Protein AF-A0A383E8Q8-F1 (afdb_monomer)

InterPro domains:
  IPR036257 Cytochrome C oxidase subunit II, transmembrane domain superfamily [G3DSA:1.10.287.90] (29-103)
  IPR036257 Cytochrome C oxidase subunit II, transmembrane domain superfamily [SSF81464] (30-102)

Structure (mmCIF, N/CA/C/O backbone):
data_AF-A0A383E8Q8-F1
#
_entry.id   AF-A0A383E8Q8-F1
#
loop_
_atom_site.group_PDB
_atom_site.id
_atom_site.typ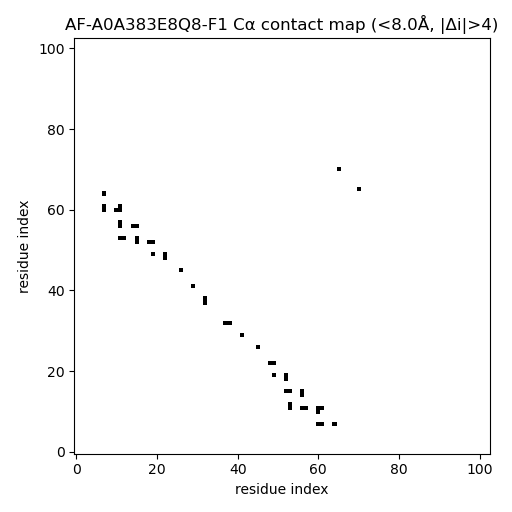e_symbol
_atom_site.label_atom_id
_atom_site.label_alt_id
_atom_site.label_comp_id
_atom_site.label_asym_id
_atom_site.label_entity_id
_atom_site.label_seq_id
_atom_site.pdbx_PDB_ins_code
_atom_site.Cartn_x
_atom_site.Cartn_y
_atom_site.Cartn_z
_atom_site.occupancy
_atom_site.B_iso_or_equiv
_atom_site.auth_seq_id
_atom_site.auth_comp_id
_atom_site.auth_asym_id
_atom_site.auth_atom_id
_atom_site.pdbx_PDB_model_num
ATOM 1 N N . MET A 1 1 ? -12.481 4.308 23.816 1.00 52.06 1 MET A N 1
ATOM 2 C CA . MET A 1 1 ? -12.245 3.278 22.776 1.00 52.06 1 MET A CA 1
ATOM 3 C C . MET A 1 1 ? -10.745 3.198 22.515 1.00 52.06 1 MET A C 1
ATOM 5 O O . MET A 1 1 ? -10.174 4.194 22.097 1.00 52.06 1 MET A O 1
ATOM 9 N N . LYS A 1 2 ? -10.069 2.082 22.831 1.00 53.25 2 LYS A N 1
ATOM 10 C CA . LYS A 1 2 ? -8.630 1.938 22.545 1.00 53.25 2 LYS A CA 1
ATOM 11 C C . LYS A 1 2 ? -8.458 1.802 21.029 1.00 53.25 2 LYS A C 1
ATOM 13 O O . LYS A 1 2 ? -8.958 0.858 20.417 1.00 53.25 2 LYS A O 1
ATOM 18 N N . ASN A 1 3 ? -7.852 2.819 20.435 1.00 64.69 3 ASN A N 1
ATOM 19 C CA . ASN A 1 3 ? -7.713 2.984 18.999 1.00 64.69 3 ASN A CA 1
ATOM 20 C C . ASN A 1 3 ? -6.583 2.073 18.486 1.00 64.69 3 ASN A C 1
ATOM 22 O O . ASN A 1 3 ? -5.414 2.445 18.502 1.00 64.69 3 ASN A O 1
ATOM 26 N N . ASN A 1 4 ? -6.929 0.854 18.065 1.00 78.12 4 ASN A N 1
ATOM 27 C CA . ASN A 1 4 ? -5.970 -0.145 17.578 1.00 78.12 4 ASN A CA 1
ATOM 28 C C . ASN A 1 4 ? -5.614 0.090 16.097 1.00 78.12 4 ASN A C 1
ATOM 30 O O . ASN A 1 4 ? -5.847 -0.774 15.255 1.00 78.12 4 ASN A O 1
ATOM 34 N N . TRP A 1 5 ? -5.051 1.258 15.773 1.00 80.38 5 TRP A N 1
ATOM 35 C CA . TRP A 1 5 ? -4.592 1.596 14.412 1.00 80.38 5 TRP A CA 1
ATOM 36 C C . TRP A 1 5 ? -3.484 0.671 13.900 1.00 80.38 5 TRP A C 1
ATOM 38 O O . TRP A 1 5 ? -3.269 0.558 12.700 1.00 80.38 5 TRP A O 1
ATOM 48 N N . THR A 1 6 ? -2.810 -0.035 14.803 1.00 88.19 6 THR A N 1
ATOM 49 C CA . THR A 1 6 ? -1.761 -0.999 14.474 1.00 88.19 6 THR A CA 1
ATOM 50 C C . THR A 1 6 ? -2.283 -2.205 13.694 1.00 88.19 6 THR A C 1
ATOM 52 O O . THR A 1 6 ? -1.547 -2.751 12.881 1.00 88.19 6 THR A O 1
ATOM 55 N N . LEU A 1 7 ? -3.547 -2.603 13.891 1.00 89.25 7 LEU A N 1
ATOM 56 C CA . LEU A 1 7 ? -4.134 -3.763 13.215 1.00 89.25 7 LEU A CA 1
ATOM 57 C C . LEU A 1 7 ? -4.307 -3.549 11.696 1.00 89.25 7 LEU A C 1
ATOM 59 O O . LEU A 1 7 ? -3.758 -4.351 10.941 1.00 89.25 7 LEU A O 1
ATOM 63 N N . PRO A 1 8 ? -5.018 -2.505 11.212 1.00 92.81 8 PRO A N 1
ATOM 64 C CA . PRO A 1 8 ? -5.146 -2.269 9.774 1.00 92.81 8 PRO A CA 1
ATOM 65 C C . PRO A 1 8 ? -3.804 -1.928 9.118 1.00 92.81 8 PRO A C 1
ATOM 67 O O . PRO A 1 8 ? -3.572 -2.342 7.989 1.00 92.81 8 PRO A O 1
ATOM 70 N N . LEU A 1 9 ? -2.892 -1.244 9.819 1.00 93.19 9 LEU A N 1
ATOM 71 C CA . LEU A 1 9 ? -1.554 -0.954 9.291 1.00 93.19 9 LEU A CA 1
ATOM 72 C C . LEU A 1 9 ? -0.725 -2.225 9.087 1.00 93.19 9 LEU A C 1
ATOM 74 O O . LEU A 1 9 ? -0.125 -2.401 8.031 1.00 93.19 9 LEU A O 1
ATOM 78 N N . PHE A 1 10 ? -0.727 -3.135 10.064 1.00 94.81 10 PHE A N 1
ATOM 79 C CA . PHE A 1 10 ? -0.046 -4.420 9.926 1.00 94.81 10 PHE A CA 1
ATOM 80 C C . PHE A 1 10 ? -0.670 -5.269 8.812 1.00 94.81 10 PHE A C 1
ATOM 82 O O . PHE A 1 10 ? 0.050 -5.828 7.990 1.00 94.81 10 PHE A O 1
ATOM 89 N N . GLY A 1 11 ? -2.006 -5.316 8.744 1.00 94.56 11 GLY A N 1
ATOM 90 C CA . GLY A 1 11 ? -2.722 -6.015 7.675 1.00 94.56 11 GLY A CA 1
ATOM 91 C C . GLY A 1 11 ? -2.415 -5.450 6.287 1.00 94.56 11 GLY A C 1
ATOM 92 O O . GLY A 1 11 ? -2.265 -6.216 5.340 1.00 94.56 11 GLY A O 1
ATOM 93 N N . TRP A 1 12 ? -2.271 -4.128 6.172 1.00 96.81 12 TRP A N 1
ATOM 94 C CA . TRP A 1 12 ? -1.884 -3.466 4.930 1.00 96.81 12 TRP A CA 1
ATOM 95 C C . TRP A 1 12 ? -0.477 -3.871 4.495 1.00 96.81 12 TRP A C 1
ATOM 97 O O . TRP A 1 12 ? -0.324 -4.387 3.392 1.00 96.81 12 TRP A O 1
ATOM 107 N N . VAL A 1 13 ? 0.523 -3.714 5.368 1.00 96.88 13 VAL A N 1
ATOM 108 C CA . VAL A 1 13 ? 1.916 -4.072 5.053 1.00 96.88 13 VAL A CA 1
ATOM 109 C C . VAL A 1 13 ? 2.028 -5.549 4.683 1.00 96.88 13 VAL A C 1
ATOM 111 O O . VAL A 1 13 ? 2.635 -5.882 3.669 1.00 96.88 13 VAL A O 1
ATOM 114 N N . LEU A 1 14 ? 1.393 -6.434 5.456 1.00 96.94 14 LEU A N 1
ATOM 115 C CA . LEU A 1 14 ? 1.395 -7.869 5.182 1.00 96.94 14 LEU A CA 1
ATOM 116 C C . LEU A 1 14 ? 0.770 -8.185 3.814 1.00 96.94 14 LEU A C 1
ATOM 118 O O . LEU A 1 14 ? 1.351 -8.939 3.039 1.00 96.94 14 LEU A O 1
ATOM 122 N N . SER A 1 15 ? -0.388 -7.594 3.506 1.00 95.06 15 SER A N 1
ATOM 123 C CA . SER A 1 15 ? -1.090 -7.805 2.233 1.00 95.06 15 SER A CA 1
ATOM 124 C C . SER A 1 15 ? -0.280 -7.299 1.036 1.00 95.06 15 SER A C 1
ATOM 126 O O . SER A 1 15 ? -0.155 -8.007 0.039 1.00 95.06 15 SER A O 1
ATOM 128 N N . THR A 1 16 ? 0.332 -6.116 1.154 1.00 97.31 16 THR A N 1
ATOM 129 C CA . THR A 1 16 ? 1.215 -5.546 0.125 1.00 97.31 16 THR A CA 1
ATOM 130 C C . THR A 1 16 ? 2.400 -6.460 -0.156 1.00 97.31 16 THR A C 1
ATOM 132 O O . THR A 1 16 ? 2.599 -6.846 -1.301 1.00 97.31 16 THR A O 1
ATOM 135 N N . VAL A 1 17 ? 3.1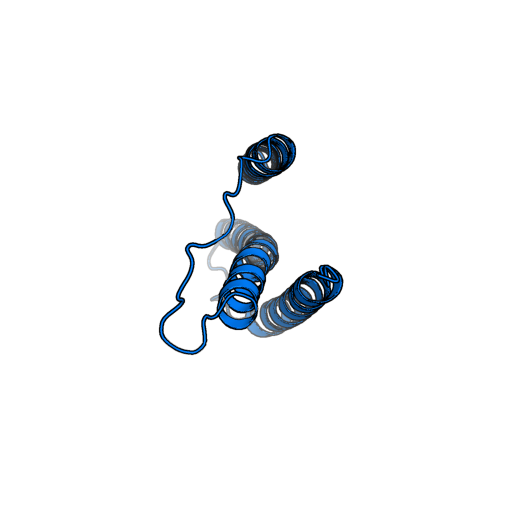34 -6.874 0.883 1.00 97.06 17 VAL A N 1
ATOM 136 C CA . VAL A 1 17 ? 4.312 -7.741 0.726 1.00 97.06 17 VAL A CA 1
ATOM 137 C C . VAL A 1 17 ? 3.931 -9.072 0.077 1.00 97.06 17 VAL A C 1
ATOM 139 O O . VAL A 1 17 ? 4.617 -9.536 -0.830 1.00 97.06 17 VAL A O 1
ATOM 142 N N . ILE A 1 18 ? 2.816 -9.681 0.496 1.00 96.69 18 ILE A N 1
ATOM 143 C CA . ILE A 1 18 ? 2.335 -10.936 -0.098 1.00 96.69 18 ILE A CA 1
ATOM 144 C C . ILE A 1 18 ? 2.014 -10.747 -1.586 1.00 96.69 18 ILE A C 1
ATOM 146 O O . ILE A 1 18 ? 2.453 -11.551 -2.408 1.00 96.69 18 ILE A O 1
ATOM 150 N N . LEU A 1 19 ? 1.266 -9.701 -1.947 1.00 95.00 19 LEU A N 1
ATOM 151 C CA . LEU A 1 19 ? 0.881 -9.464 -3.338 1.00 95.00 19 LEU A CA 1
ATOM 152 C C . LEU A 1 19 ? 2.065 -9.068 -4.223 1.00 95.00 19 LEU A C 1
ATOM 154 O O . LEU A 1 19 ? 2.101 -9.500 -5.369 1.00 95.00 19 LEU A O 1
ATOM 158 N N . GLU A 1 20 ? 3.044 -8.319 -3.718 1.00 94.00 20 GLU A N 1
ATOM 159 C CA . GLU A 1 20 ? 4.271 -8.005 -4.460 1.00 94.00 20 GLU A CA 1
ATOM 160 C C . GLU A 1 20 ? 5.109 -9.259 -4.728 1.00 94.00 20 GLU A C 1
ATOM 162 O O . GLU A 1 20 ? 5.565 -9.467 -5.850 1.00 94.00 20 GLU A O 1
ATOM 167 N N . ILE A 1 21 ? 5.254 -10.153 -3.744 1.00 94.38 21 ILE A N 1
ATOM 168 C CA . ILE A 1 21 ? 5.943 -11.438 -3.945 1.00 94.38 21 ILE A CA 1
ATOM 169 C C . ILE A 1 21 ? 5.214 -12.276 -5.008 1.00 94.38 21 ILE A C 1
ATOM 171 O O . ILE A 1 21 ? 5.844 -12.859 -5.896 1.00 94.38 21 ILE A O 1
ATOM 175 N N . LEU A 1 22 ? 3.880 -12.322 -4.958 1.00 92.19 22 LEU A N 1
ATOM 176 C CA . LEU A 1 22 ? 3.081 -13.021 -5.968 1.00 92.19 22 LEU A CA 1
ATOM 177 C C . LEU A 1 22 ? 3.207 -12.367 -7.347 1.00 92.19 22 LEU A C 1
ATOM 179 O O . LEU A 1 22 ? 3.325 -13.073 -8.347 1.00 92.19 22 LEU A O 1
ATOM 183 N N . ALA A 1 23 ? 3.234 -11.039 -7.403 1.00 90.56 23 ALA A N 1
ATOM 184 C CA . ALA A 1 23 ? 3.442 -10.278 -8.623 1.00 90.56 23 ALA A CA 1
ATOM 185 C C . ALA A 1 23 ? 4.795 -10.632 -9.254 1.00 90.56 23 ALA A C 1
ATOM 187 O O . ALA A 1 23 ? 4.816 -11.106 -10.384 1.00 90.56 23 ALA A O 1
ATOM 188 N N . ILE A 1 24 ? 5.901 -10.532 -8.513 1.00 89.50 24 ILE A N 1
ATOM 189 C CA . ILE A 1 24 ? 7.256 -10.835 -9.013 1.00 89.50 24 ILE A CA 1
ATOM 190 C C . ILE A 1 24 ? 7.359 -12.275 -9.540 1.00 89.50 24 ILE A C 1
ATOM 192 O O . ILE A 1 24 ? 7.997 -12.530 -10.558 1.00 89.50 24 ILE A O 1
ATOM 196 N N . THR A 1 25 ? 6.723 -13.230 -8.859 1.00 87.81 25 THR A N 1
ATOM 197 C CA . THR A 1 25 ? 6.806 -14.653 -9.228 1.00 87.81 25 THR A CA 1
ATOM 198 C C . THR A 1 25 ? 5.937 -15.035 -10.426 1.00 87.81 25 THR A C 1
ATOM 200 O O . THR A 1 25 ? 6.295 -15.966 -11.144 1.00 87.81 25 THR A O 1
ATOM 203 N N . ASN A 1 26 ? 4.821 -14.338 -10.666 1.00 84.94 26 ASN A N 1
ATOM 204 C CA . ASN A 1 26 ? 3.864 -14.694 -11.722 1.00 84.94 26 ASN A CA 1
ATOM 205 C C . ASN A 1 26 ? 3.904 -13.759 -12.943 1.00 84.94 26 ASN A C 1
ATOM 207 O O . ASN A 1 26 ? 3.537 -14.183 -14.033 1.00 84.94 26 ASN A O 1
ATOM 211 N N . LEU A 1 27 ? 4.356 -12.508 -12.809 1.00 76.62 27 LEU A N 1
ATOM 212 C CA . LEU A 1 27 ? 4.313 -11.510 -13.890 1.00 76.62 27 LEU A CA 1
ATOM 213 C C . LEU A 1 27 ? 5.312 -11.759 -15.028 1.00 76.62 27 LEU A C 1
ATOM 215 O O . LEU A 1 27 ? 5.160 -11.183 -16.100 1.00 76.62 27 LEU A O 1
ATOM 219 N N . HIS A 1 28 ? 6.287 -12.653 -14.852 1.00 69.50 28 HIS A N 1
ATOM 220 C CA . HIS A 1 28 ? 7.228 -13.030 -15.915 1.00 69.50 28 HIS A CA 1
ATOM 221 C C . HIS A 1 28 ? 6.575 -13.750 -17.115 1.00 69.50 28 HIS A C 1
ATOM 223 O O . HIS A 1 28 ? 7.265 -14.063 -18.081 1.00 69.50 28 HIS A O 1
ATOM 229 N N . THR A 1 29 ? 5.265 -14.017 -17.098 1.00 68.88 29 THR A N 1
ATOM 230 C CA . THR A 1 29 ? 4.547 -14.701 -18.187 1.00 68.88 29 THR A CA 1
ATOM 231 C C . THR A 1 29 ? 4.097 -13.786 -19.335 1.00 68.88 29 THR A C 1
ATOM 233 O O . THR A 1 29 ? 3.227 -14.189 -20.111 1.00 68.88 29 THR A O 1
ATOM 236 N N . LEU A 1 30 ? 4.623 -12.560 -19.461 1.00 77.69 30 LEU A N 1
ATOM 237 C CA . LEU A 1 30 ? 4.325 -11.723 -20.630 1.00 77.69 30 LEU A CA 1
ATOM 238 C C . LEU A 1 30 ? 4.807 -12.407 -21.932 1.00 77.69 30 LEU A C 1
ATOM 240 O O . LEU A 1 30 ? 5.823 -13.111 -21.914 1.00 77.69 30 LEU A O 1
ATOM 244 N N . PRO A 1 31 ? 4.088 -12.246 -23.064 1.00 75.94 31 PRO A N 1
ATOM 245 C CA . PRO A 1 31 ? 4.512 -12.797 -24.350 1.00 75.94 31 PRO A CA 1
ATOM 246 C C . PRO A 1 31 ? 5.910 -12.306 -24.727 1.00 75.94 31 PRO A C 1
ATOM 248 O O . PRO A 1 31 ? 6.275 -11.175 -24.422 1.00 75.94 31 PRO A O 1
ATOM 251 N N . SER A 1 32 ? 6.679 -13.132 -25.440 1.00 77.88 32 SER A N 1
ATOM 252 C CA . SER A 1 32 ? 8.027 -12.757 -25.879 1.00 77.88 32 SER A CA 1
ATOM 253 C C . SER A 1 32 ? 8.016 -11.419 -26.624 1.00 77.88 32 SER A C 1
ATOM 255 O O . SER A 1 32 ? 7.250 -11.254 -27.579 1.00 77.88 32 SER A O 1
ATOM 257 N N . SER A 1 33 ? 8.893 -10.496 -26.232 1.00 78.88 33 SER A N 1
ATOM 258 C CA . SER A 1 33 ? 8.989 -9.166 -26.830 1.00 78.88 33 SER A CA 1
ATOM 259 C C . SER A 1 33 ? 9.318 -9.263 -28.330 1.00 78.88 33 SER A C 1
ATOM 261 O O . SER A 1 33 ? 10.428 -9.617 -28.724 1.00 78.88 33 SER A O 1
ATOM 263 N N . GLY A 1 34 ? 8.343 -8.947 -29.188 1.00 80.75 34 GLY A N 1
ATOM 264 C CA . GLY A 1 34 ? 8.496 -8.979 -30.652 1.00 80.75 34 GLY A CA 1
ATOM 265 C C . GLY A 1 34 ? 9.216 -7.759 -31.242 1.00 80.75 34 GLY A C 1
ATOM 266 O O . GLY A 1 34 ? 9.450 -7.695 -32.448 1.00 80.75 34 GLY A O 1
ATOM 267 N N . SER A 1 35 ? 9.545 -6.767 -30.411 1.00 86.31 35 SER A N 1
ATOM 268 C CA . SER A 1 35 ? 10.226 -5.530 -30.796 1.00 86.31 35 SER A CA 1
ATOM 269 C C . SER A 1 35 ? 10.993 -4.936 -29.611 1.00 86.31 35 SER A C 1
ATOM 271 O O . SER A 1 35 ? 10.741 -5.278 -28.457 1.00 86.31 35 SER A O 1
ATOM 273 N N . LYS A 1 36 ? 11.910 -3.997 -29.881 1.00 84.00 36 LYS A N 1
ATOM 274 C CA . LYS A 1 36 ? 12.618 -3.256 -2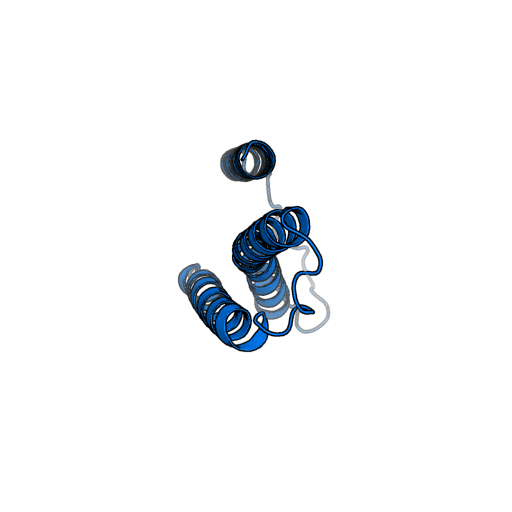8.820 1.00 84.00 36 LYS A CA 1
ATOM 275 C C . LYS A 1 36 ? 11.669 -2.383 -27.991 1.00 84.00 36 LYS A C 1
ATOM 277 O O . LYS A 1 36 ? 11.916 -2.169 -26.813 1.00 84.00 36 LYS A O 1
ATOM 282 N N . GLN A 1 37 ? 10.589 -1.891 -28.599 1.00 87.12 37 GLN A N 1
ATOM 283 C CA . GLN A 1 37 ? 9.576 -1.080 -27.925 1.00 87.12 37 GLN A CA 1
ATOM 284 C C . GLN A 1 37 ? 8.763 -1.899 -26.918 1.00 87.12 37 GLN A C 1
ATOM 286 O O . GLN A 1 37 ? 8.354 -1.348 -25.902 1.00 87.12 37 GLN A O 1
ATOM 291 N N . ALA A 1 38 ? 8.560 -3.196 -27.172 1.00 85.88 38 ALA A N 1
ATOM 292 C CA . ALA A 1 38 ? 7.837 -4.069 -26.250 1.00 85.88 38 ALA A CA 1
ATOM 293 C C . ALA A 1 38 ? 8.532 -4.151 -24.881 1.00 85.88 38 ALA A C 1
ATOM 295 O O . ALA A 1 38 ? 7.860 -4.021 -23.871 1.00 85.88 38 ALA A O 1
ATOM 296 N N . VAL A 1 39 ? 9.869 -4.211 -24.844 1.00 86.06 39 VAL A N 1
ATOM 297 C CA . VAL A 1 39 ? 10.635 -4.239 -23.582 1.00 86.06 39 VAL A CA 1
ATOM 298 C C . VAL A 1 39 ? 10.343 -3.013 -22.707 1.00 86.06 39 VAL A C 1
ATOM 300 O O . VAL A 1 39 ? 10.109 -3.146 -21.513 1.00 86.06 39 VAL A O 1
ATOM 303 N N . VAL A 1 40 ? 10.287 -1.818 -23.306 1.00 89.50 40 VAL A N 1
ATOM 304 C CA . VAL A 1 40 ? 10.000 -0.569 -22.574 1.00 89.50 40 VAL A CA 1
ATOM 305 C C . VAL A 1 40 ? 8.577 -0.565 -22.007 1.00 89.50 40 VAL A C 1
ATOM 307 O O . VAL A 1 40 ? 8.342 -0.077 -20.904 1.00 89.50 40 VAL A O 1
ATOM 310 N N . ILE A 1 41 ? 7.618 -1.106 -22.762 1.00 89.94 41 ILE A N 1
ATOM 311 C CA . ILE A 1 41 ? 6.221 -1.206 -22.326 1.00 89.94 41 ILE A CA 1
ATOM 312 C C . ILE A 1 41 ? 6.090 -2.222 -21.188 1.00 89.94 41 ILE A C 1
ATOM 314 O O . ILE A 1 41 ? 5.403 -1.937 -20.209 1.00 89.94 41 ILE A O 1
ATOM 318 N N . ASP A 1 42 ? 6.767 -3.365 -21.294 1.00 89.25 42 ASP A N 1
ATOM 319 C CA . ASP A 1 42 ? 6.761 -4.415 -20.275 1.00 89.25 42 ASP A CA 1
ATOM 320 C C . ASP A 1 42 ? 7.327 -3.880 -18.944 1.00 89.25 42 ASP A C 1
ATOM 322 O O . ASP A 1 42 ? 6.715 -4.055 -17.889 1.00 89.25 42 ASP A O 1
ATOM 326 N N . GLU A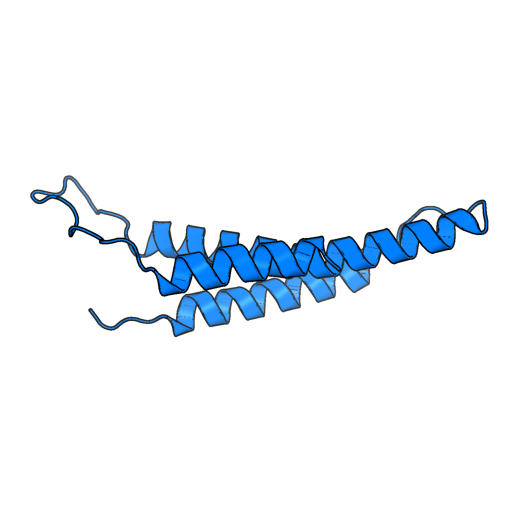 1 43 ? 8.437 -3.135 -18.988 1.00 89.25 43 GLU A N 1
ATOM 327 C CA . GLU A 1 43 ? 9.022 -2.476 -17.811 1.00 89.25 43 GLU A CA 1
ATOM 328 C C . G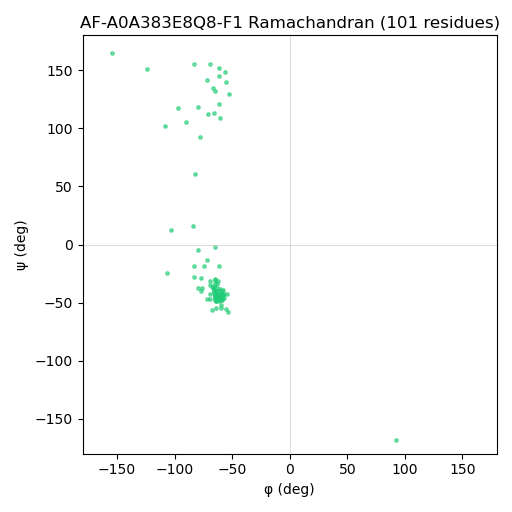LU A 1 43 ? 8.064 -1.462 -17.166 1.00 89.25 43 GLU A C 1
ATOM 330 O O . GLU A 1 43 ? 7.856 -1.487 -15.948 1.00 89.25 43 GLU A O 1
ATOM 335 N N . ALA A 1 44 ? 7.438 -0.597 -17.972 1.00 91.25 44 ALA A N 1
ATOM 336 C CA . ALA A 1 44 ? 6.459 0.373 -17.482 1.00 91.25 44 ALA A CA 1
ATOM 337 C C . ALA A 1 44 ? 5.226 -0.315 -16.872 1.00 91.25 44 ALA A C 1
ATOM 339 O O . ALA A 1 44 ? 4.699 0.136 -15.852 1.00 91.25 44 ALA A O 1
ATOM 340 N N . PHE A 1 45 ? 4.782 -1.426 -17.463 1.00 90.31 45 PHE A N 1
ATOM 341 C CA . PHE A 1 45 ? 3.669 -2.216 -16.949 1.00 90.31 45 PHE A CA 1
ATOM 342 C C . PHE A 1 45 ? 3.998 -2.838 -15.589 1.00 90.31 45 PHE A C 1
ATOM 344 O O . PHE A 1 45 ? 3.188 -2.750 -14.665 1.00 90.31 45 PHE A O 1
ATOM 351 N N . PHE A 1 46 ? 5.192 -3.412 -15.421 1.00 90.69 46 PHE A N 1
ATOM 352 C CA . PHE A 1 46 ? 5.609 -3.947 -14.124 1.00 90.69 46 PHE A CA 1
ATOM 353 C C . PHE A 1 46 ? 5.715 -2.855 -13.062 1.00 90.69 46 PHE A C 1
ATOM 355 O O . PHE A 1 46 ? 5.208 -3.039 -11.955 1.00 90.69 46 PHE A O 1
ATOM 362 N N . LEU A 1 47 ? 6.294 -1.701 -13.405 1.00 91.88 47 LEU A N 1
ATOM 363 C CA . LEU A 1 47 ? 6.350 -0.545 -12.511 1.00 91.88 47 LEU A CA 1
ATOM 364 C C . LEU A 1 47 ? 4.945 -0.118 -12.067 1.00 91.88 47 LEU A C 1
ATOM 366 O O . LEU A 1 47 ? 4.711 0.072 -10.872 1.00 91.88 47 LEU A O 1
ATOM 370 N N . LEU A 1 48 ? 3.999 -0.032 -13.007 1.00 92.38 48 LEU A N 1
ATOM 371 C CA . LEU A 1 48 ? 2.611 0.310 -12.705 1.00 92.38 48 LEU A CA 1
ATOM 372 C C . LEU A 1 48 ? 1.989 -0.695 -11.730 1.00 92.38 48 LEU A C 1
ATOM 374 O O . LEU A 1 48 ? 1.370 -0.289 -10.749 1.00 92.38 48 LEU A O 1
ATOM 378 N N . ILE A 1 49 ? 2.177 -1.997 -11.959 1.00 92.62 49 ILE A N 1
ATOM 379 C CA . ILE A 1 49 ? 1.649 -3.036 -11.069 1.00 92.62 49 ILE A CA 1
ATOM 380 C C . ILE A 1 49 ? 2.247 -2.917 -9.662 1.00 92.62 49 ILE A C 1
ATOM 382 O O . ILE A 1 49 ? 1.492 -2.946 -8.687 1.00 92.62 49 ILE A O 1
ATOM 386 N N . TYR A 1 50 ? 3.563 -2.719 -9.541 1.00 92.69 50 TYR A N 1
ATOM 387 C CA . TYR A 1 50 ? 4.218 -2.563 -8.239 1.00 92.69 50 TYR A CA 1
ATOM 388 C C . TYR A 1 50 ? 3.735 -1.332 -7.473 1.00 92.69 50 TYR A C 1
ATOM 390 O O . TYR A 1 50 ? 3.602 -1.399 -6.257 1.00 92.69 50 TYR A O 1
ATOM 398 N N . ILE A 1 51 ? 3.403 -0.234 -8.156 1.00 93.38 51 ILE A N 1
ATOM 399 C CA . ILE A 1 51 ? 2.819 0.953 -7.513 1.00 93.38 51 ILE A CA 1
ATOM 400 C C . ILE A 1 51 ? 1.333 0.734 -7.182 1.00 93.38 51 ILE A C 1
ATOM 402 O O . ILE A 1 51 ? 0.862 1.159 -6.126 1.00 93.38 51 ILE A O 1
ATOM 406 N N . CYS A 1 52 ? 0.577 0.046 -8.039 1.00 94.06 52 CYS A N 1
ATOM 407 C CA . CYS A 1 52 ? -0.851 -0.198 -7.832 1.00 94.06 52 CYS A CA 1
ATOM 408 C C . CYS A 1 52 ? -1.145 -1.099 -6.626 1.00 94.06 52 CYS A C 1
ATOM 410 O O . CYS A 1 52 ? -2.109 -0.840 -5.899 1.00 94.06 52 CYS A O 1
ATOM 412 N N . ILE A 1 53 ? -0.336 -2.138 -6.400 1.00 95.75 53 ILE A N 1
ATOM 413 C CA . ILE A 1 53 ? -0.525 -3.097 -5.301 1.00 95.75 53 ILE A CA 1
ATOM 414 C C . ILE A 1 53 ? -0.645 -2.406 -3.926 1.00 95.75 53 ILE A C 1
ATOM 416 O O . ILE A 1 53 ? -1.695 -2.572 -3.298 1.00 95.75 53 ILE A O 1
ATOM 420 N N . PRO A 1 54 ? 0.329 -1.605 -3.447 1.00 95.25 54 PRO A N 1
ATOM 421 C CA . PRO A 1 54 ? 0.269 -0.984 -2.124 1.00 95.25 54 PRO A CA 1
ATOM 422 C C . PRO A 1 54 ? -0.910 -0.021 -1.950 1.00 95.25 54 PRO A C 1
ATOM 424 O O . PRO A 1 54 ? -1.441 0.098 -0.845 1.00 95.25 54 PRO A O 1
ATOM 427 N N . ILE A 1 55 ? -1.346 0.660 -3.013 1.00 94.31 55 ILE A N 1
ATOM 428 C CA . ILE A 1 55 ? -2.497 1.578 -2.964 1.00 94.31 55 ILE A CA 1
ATOM 429 C C . ILE A 1 55 ? -3.797 0.783 -2.838 1.00 94.31 55 ILE A C 1
ATOM 431 O O . ILE A 1 55 ? -4.660 1.093 -2.012 1.00 94.31 55 ILE A O 1
ATOM 435 N N . PHE A 1 56 ? -3.943 -0.258 -3.658 1.00 95.50 56 PHE A N 1
ATOM 436 C CA . PHE A 1 56 ? -5.131 -1.098 -3.665 1.00 95.50 56 PHE A CA 1
ATOM 437 C C . PHE A 1 56 ? -5.307 -1.826 -2.329 1.00 95.50 56 PHE A C 1
ATOM 439 O O . PHE A 1 56 ? -6.410 -1.851 -1.767 1.00 95.50 56 PHE A O 1
ATOM 446 N N . THR A 1 57 ? -4.225 -2.383 -1.782 1.00 96.81 57 THR A N 1
ATOM 447 C CA . THR A 1 57 ? -4.253 -3.057 -0.480 1.00 96.81 57 THR A CA 1
ATOM 448 C C . THR A 1 57 ? -4.549 -2.085 0.651 1.00 96.81 57 THR A C 1
ATOM 450 O O . THR A 1 57 ? -5.300 -2.452 1.555 1.00 96.81 57 THR A O 1
ATOM 453 N N . LEU A 1 58 ? -4.030 -0.850 0.602 1.00 95.06 58 LEU A N 1
ATOM 454 C CA . LEU A 1 58 ? -4.321 0.191 1.593 1.00 95.06 58 LEU A CA 1
ATOM 455 C C . LEU A 1 58 ? -5.832 0.402 1.694 1.00 95.06 58 LEU A C 1
ATOM 457 O O . LEU A 1 58 ? -6.419 0.251 2.765 1.00 95.06 58 LEU A O 1
ATOM 461 N N . ILE A 1 59 ? -6.478 0.691 0.565 1.00 95.19 59 ILE A N 1
ATOM 462 C CA . ILE A 1 59 ? -7.918 0.965 0.522 1.00 95.19 59 ILE A CA 1
ATOM 463 C C . ILE A 1 59 ? -8.702 -0.275 0.967 1.00 95.19 59 ILE A C 1
ATOM 465 O O . ILE A 1 59 ? -9.579 -0.184 1.827 1.00 95.19 59 ILE A O 1
ATOM 469 N N . THR A 1 60 ? -8.351 -1.447 0.439 1.00 96.31 60 THR A N 1
ATOM 470 C CA . THR A 1 60 ? -9.061 -2.702 0.715 1.00 96.31 60 THR A CA 1
ATOM 471 C C . THR A 1 60 ? -8.995 -3.091 2.192 1.00 96.31 60 THR A C 1
ATOM 473 O O . THR A 1 60 ? -10.025 -3.398 2.795 1.00 96.31 60 THR A O 1
ATOM 476 N N . VAL A 1 61 ? -7.815 -3.039 2.816 1.00 96.25 61 VAL A N 1
ATOM 477 C CA . VAL A 1 61 ? -7.650 -3.405 4.231 1.00 96.25 61 VAL A CA 1
ATOM 478 C C . VAL A 1 61 ? -8.395 -2.434 5.141 1.00 96.25 61 VAL A C 1
ATOM 480 O O . VAL A 1 61 ? -9.064 -2.874 6.078 1.00 96.25 61 VAL A O 1
ATOM 483 N N . PHE A 1 62 ? -8.337 -1.129 4.865 1.00 94.19 62 PHE A N 1
ATOM 484 C CA . PHE A 1 62 ? -9.063 -0.139 5.661 1.00 94.19 62 PHE A CA 1
ATOM 485 C C . PHE A 1 62 ? -10.585 -0.256 5.495 1.00 94.19 62 PHE A C 1
ATOM 487 O O . PHE A 1 62 ? -11.309 -0.120 6.484 1.00 94.19 62 PHE A O 1
ATOM 494 N N . LEU A 1 63 ? -11.081 -0.580 4.295 1.00 94.50 63 LEU A N 1
ATOM 495 C CA . LEU A 1 63 ? -12.502 -0.862 4.068 1.00 94.50 63 LEU A CA 1
ATOM 496 C C . LEU A 1 63 ? -12.960 -2.108 4.828 1.00 94.50 63 LEU A C 1
ATOM 498 O O . LEU A 1 63 ? -13.952 -2.052 5.556 1.00 94.50 63 LEU A O 1
ATOM 502 N N . ILE A 1 64 ? -12.215 -3.209 4.724 1.00 94.44 64 ILE A N 1
ATOM 503 C CA . ILE A 1 64 ? -12.505 -4.449 5.456 1.00 94.44 64 ILE A CA 1
ATOM 504 C C . ILE A 1 64 ? -12.501 -4.185 6.966 1.00 94.44 64 ILE A C 1
ATOM 506 O O . ILE A 1 64 ? -13.442 -4.557 7.671 1.00 94.44 64 ILE A O 1
ATOM 510 N N . TYR A 1 65 ? -11.474 -3.494 7.465 1.00 92.62 65 TYR A N 1
ATOM 511 C CA . TYR A 1 65 ? -11.387 -3.111 8.869 1.00 92.62 65 TYR A CA 1
ATOM 512 C C . TYR A 1 65 ? -12.598 -2.278 9.300 1.00 92.62 65 TYR A C 1
ATOM 514 O O . TYR A 1 65 ? -13.166 -2.547 10.359 1.00 92.62 65 TYR A O 1
ATOM 522 N N . SER A 1 66 ? -13.036 -1.324 8.474 1.00 91.12 66 SER A N 1
ATOM 523 C CA . SER A 1 66 ? -14.214 -0.496 8.748 1.00 91.12 66 SER A CA 1
ATOM 524 C C . SER A 1 66 ? -15.484 -1.340 8.893 1.00 91.12 66 SER A C 1
ATOM 526 O O . SER A 1 66 ? -16.190 -1.229 9.899 1.00 91.12 66 SER A O 1
ATOM 528 N N . VAL A 1 67 ? -15.719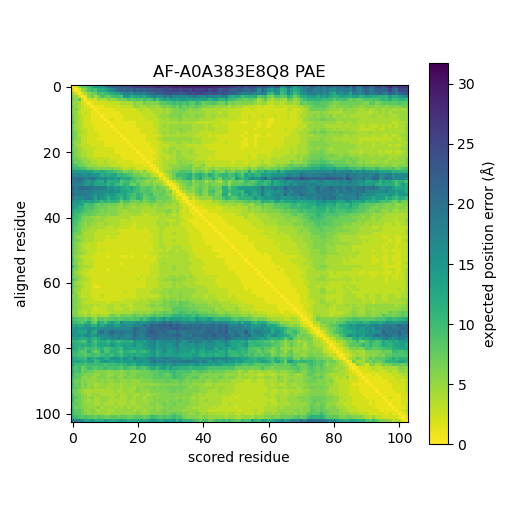 -2.262 7.952 1.00 91.25 67 VAL A N 1
ATOM 529 C CA . VAL A 1 67 ? -16.889 -3.155 7.961 1.00 91.25 67 VAL A CA 1
ATOM 530 C C . VAL A 1 67 ? -16.931 -4.015 9.218 1.00 91.25 67 VAL A C 1
ATOM 532 O O . VAL A 1 6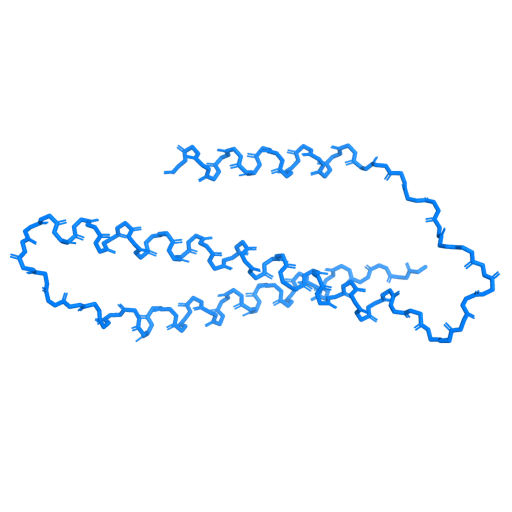7 ? -17.999 -4.174 9.802 1.00 91.25 67 VAL A O 1
ATOM 535 N N . PHE A 1 68 ? -15.801 -4.564 9.664 1.00 90.38 68 PHE A N 1
ATOM 536 C CA . PHE A 1 68 ? -15.773 -5.415 10.857 1.00 90.38 68 PHE A CA 1
ATOM 537 C C . PHE A 1 68 ? -15.787 -4.621 12.165 1.00 90.38 68 PHE A C 1
ATOM 539 O O . PHE A 1 68 ? -16.422 -5.048 13.133 1.00 90.38 68 PHE A O 1
ATOM 546 N N . LYS A 1 69 ? -15.094 -3.479 12.217 1.00 88.06 69 LYS A N 1
ATOM 547 C CA . LYS A 1 69 ? -14.936 -2.688 13.441 1.00 88.06 69 LYS A CA 1
ATOM 548 C C . LYS A 1 69 ? -16.180 -1.876 13.782 1.00 88.06 69 LYS A C 1
ATOM 550 O O . LYS A 1 69 ? -16.510 -1.774 14.963 1.00 88.06 69 LYS A O 1
ATOM 555 N N . PHE A 1 70 ? -16.834 -1.302 12.775 1.00 86.44 70 PHE A N 1
ATOM 556 C CA . PHE A 1 70 ? -17.988 -0.414 12.939 1.00 86.44 70 PHE A CA 1
ATOM 557 C C . PHE A 1 70 ? -19.322 -1.102 12.617 1.00 86.44 70 PHE A C 1
ATOM 559 O O . PHE A 1 70 ? -20.353 -0.441 12.522 1.00 86.44 70 PHE A O 1
ATOM 566 N N . ARG A 1 71 ? -19.333 -2.436 12.477 1.00 85.94 71 ARG A N 1
ATOM 567 C CA . ARG A 1 71 ? -20.565 -3.206 12.271 1.00 85.94 71 ARG A CA 1
ATOM 568 C C . ARG A 1 71 ? -21.511 -3.052 13.461 1.00 85.94 71 ARG A C 1
ATOM 570 O O . ARG A 1 71 ? -21.177 -3.491 14.562 1.00 85.94 71 ARG A O 1
ATOM 577 N N . SER A 1 72 ? -22.723 -2.549 13.231 1.00 86.00 72 SER A N 1
ATOM 578 C CA . SER A 1 72 ? -23.791 -2.649 14.230 1.00 86.00 72 SER A CA 1
ATOM 579 C C . SER A 1 72 ? -24.297 -4.094 14.341 1.00 86.00 72 SER A C 1
ATOM 581 O O . SER A 1 72 ? -24.398 -4.813 13.341 1.00 86.00 72 SER A O 1
ATOM 583 N N . LYS A 1 73 ? -24.607 -4.542 15.562 1.00 80.12 73 LYS A N 1
ATOM 584 C CA . LYS A 1 73 ? -25.294 -5.814 15.816 1.00 80.12 73 LYS A CA 1
ATOM 585 C C . LYS A 1 73 ? -26.718 -5.503 16.267 1.00 80.12 73 LYS A C 1
ATOM 587 O O . LYS A 1 73 ? -26.928 -5.161 17.423 1.00 80.12 73 LYS A O 1
ATOM 592 N N . GLY A 1 74 ? -27.678 -5.652 15.359 1.00 83.31 74 GLY A N 1
ATOM 593 C CA . GLY A 1 74 ? -29.083 -5.338 15.623 1.00 83.31 74 GLY A CA 1
ATOM 594 C C . GLY A 1 74 ? -29.451 -3.905 15.245 1.00 83.31 74 GLY A C 1
ATOM 595 O O . GLY A 1 74 ? -28.702 -3.226 14.537 1.00 83.31 74 GLY A O 1
ATOM 596 N N . ARG A 1 75 ? -30.640 -3.469 15.672 1.00 78.06 75 ARG A N 1
ATOM 597 C CA . ARG A 1 75 ? -31.121 -2.109 15.426 1.00 78.06 75 ARG A CA 1
ATOM 598 C C . ARG A 1 75 ? -30.453 -1.170 16.441 1.00 78.06 75 ARG A C 1
ATOM 600 O O . ARG A 1 75 ? -30.631 -1.402 17.631 1.00 78.06 75 ARG A O 1
ATOM 607 N N . PRO A 1 76 ? -29.656 -0.182 16.001 1.00 78.62 76 PRO A N 1
ATOM 608 C CA . PRO A 1 76 ? -29.116 0.820 16.910 1.00 78.62 76 PRO A CA 1
ATOM 609 C C . PRO A 1 76 ? -30.258 1.687 17.447 1.00 78.62 76 PRO A C 1
ATOM 611 O O . PRO A 1 76 ? -31.109 2.114 16.666 1.00 78.62 76 PRO A O 1
ATOM 614 N N . ASP A 1 77 ? -30.258 1.943 18.754 1.00 80.75 77 ASP A N 1
ATOM 615 C CA . ASP A 1 77 ? -31.207 2.862 19.399 1.00 80.75 77 ASP A CA 1
ATOM 616 C C . ASP A 1 77 ? -30.761 4.332 19.284 1.00 80.75 77 ASP A C 1
ATOM 618 O O . ASP A 1 77 ? -31.575 5.243 19.409 1.00 80.75 77 ASP A O 1
ATOM 622 N N . GLU A 1 78 ? -29.475 4.563 18.998 1.00 81.50 78 GLU A N 1
ATOM 623 C CA . GLU A 1 78 ? -28.855 5.882 18.857 1.00 81.50 78 GLU A CA 1
ATOM 624 C C . GLU A 1 78 ? -28.164 6.028 17.494 1.00 81.50 78 GLU A C 1
ATOM 626 O O . GLU A 1 78 ? -27.665 5.053 16.918 1.00 81.50 78 GLU A O 1
ATOM 631 N N . ASP A 1 79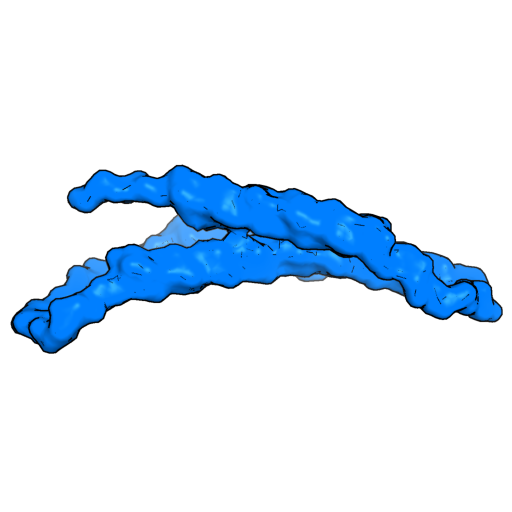 ? -28.103 7.265 16.995 1.00 81.81 79 ASP A N 1
ATOM 632 C CA . ASP A 1 79 ? -27.324 7.608 15.806 1.00 81.81 79 ASP A CA 1
ATOM 633 C C . ASP A 1 79 ? -25.813 7.511 16.068 1.00 81.81 79 ASP A C 1
ATOM 635 O O . ASP A 1 79 ? -25.319 7.643 17.190 1.00 81.81 79 ASP A O 1
ATOM 639 N N . GLY A 1 80 ? -25.052 7.291 14.993 1.00 80.19 80 GLY A N 1
ATOM 640 C CA . GLY A 1 80 ? -23.594 7.275 15.058 1.00 80.19 80 GLY A CA 1
ATOM 641 C C . GLY A 1 80 ? -23.013 8.629 15.508 1.00 80.19 80 GLY A C 1
ATOM 642 O O . GLY A 1 80 ? -23.606 9.674 15.237 1.00 80.19 80 GLY A O 1
ATOM 643 N N . PRO A 1 81 ? -21.827 8.648 16.149 1.00 84.62 81 PRO A N 1
ATOM 644 C CA . PRO A 1 81 ? -21.177 9.892 16.554 1.00 84.62 81 PRO A CA 1
ATOM 645 C C . PRO A 1 81 ? -20.978 10.847 15.373 1.00 84.62 81 PRO A C 1
ATOM 647 O O . PRO A 1 81 ? -20.576 10.424 14.288 1.00 84.62 81 PRO A O 1
ATOM 650 N N . HIS A 1 82 ? -21.188 12.147 15.593 1.00 85.38 82 HIS A N 1
ATOM 651 C CA . HIS A 1 82 ? -20.901 13.158 14.579 1.00 85.38 82 HIS A CA 1
ATOM 652 C C . HIS A 1 82 ? -19.391 13.219 14.299 1.00 85.38 82 HIS A C 1
ATOM 654 O O . HIS A 1 82 ? -18.601 13.608 15.163 1.00 85.38 82 HIS A O 1
ATOM 660 N N . VAL A 1 83 ? -18.984 12.834 13.088 1.00 83.50 83 VAL A N 1
ATOM 661 C CA . VAL A 1 83 ? -17.588 12.898 12.640 1.00 83.50 83 VAL A CA 1
ATOM 662 C C . VAL A 1 83 ? -17.385 14.179 11.841 1.00 83.50 83 VAL A C 1
ATOM 664 O O . VAL A 1 83 ? -17.991 14.369 10.788 1.00 83.50 83 VAL A O 1
ATOM 667 N N . THR A 1 84 ? -16.516 15.061 12.331 1.00 83.75 84 THR A N 1
ATOM 668 C CA . THR A 1 84 ? -16.113 16.267 11.605 1.00 83.75 84 THR A CA 1
ATOM 669 C C . THR A 1 84 ? -15.000 15.955 10.608 1.00 83.75 84 THR A C 1
ATOM 671 O O . THR A 1 84 ? -14.244 14.993 10.759 1.00 83.75 84 THR A O 1
ATOM 674 N N . ASN A 1 85 ? -14.887 16.773 9.561 1.00 82.00 85 ASN A N 1
ATOM 675 C CA . ASN A 1 85 ? -13.838 16.589 8.567 1.00 82.00 85 ASN A CA 1
ATOM 676 C C . ASN A 1 85 ? -12.443 16.809 9.179 1.00 82.00 85 ASN A C 1
ATOM 678 O O . ASN A 1 85 ? -12.173 17.834 9.808 1.00 82.00 85 ASN A O 1
ATOM 682 N N . SER A 1 86 ? -11.520 15.884 8.922 1.00 87.19 86 SER A N 1
ATOM 683 C CA . SER A 1 86 ? -10.117 16.021 9.302 1.00 87.19 86 SER A CA 1
ATOM 684 C C . SER A 1 86 ? -9.315 16.701 8.190 1.00 87.19 86 SER A C 1
ATO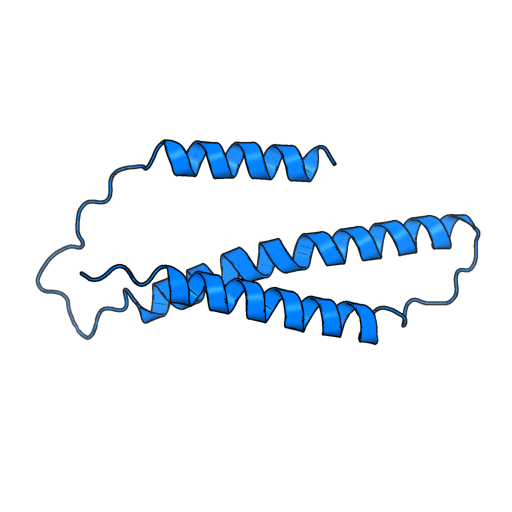M 686 O O . SER A 1 86 ? -8.963 16.080 7.181 1.00 87.19 86 SER A O 1
ATOM 688 N N . ARG A 1 87 ? -8.962 17.974 8.404 1.00 89.81 87 ARG A N 1
ATOM 689 C CA . ARG A 1 87 ? -8.179 18.784 7.453 1.00 89.81 87 ARG A CA 1
ATOM 690 C C . ARG A 1 87 ? -6.857 18.116 7.047 1.00 89.81 87 ARG A C 1
ATOM 692 O O . ARG A 1 87 ? -6.517 18.097 5.870 1.00 89.81 87 ARG A O 1
ATOM 699 N N . ASN A 1 88 ? -6.144 17.523 8.005 1.00 89.38 88 ASN A N 1
ATOM 700 C CA . ASN A 1 88 ? -4.845 16.886 7.761 1.00 89.38 88 ASN A CA 1
ATOM 701 C C . ASN A 1 88 ? -4.951 15.678 6.819 1.00 89.38 88 ASN A C 1
ATOM 703 O O . ASN A 1 88 ? -4.130 15.539 5.919 1.00 89.38 88 ASN A O 1
ATOM 707 N N . LEU A 1 89 ? -5.982 14.840 6.981 1.00 88.69 89 LEU A N 1
ATOM 708 C CA . LEU A 1 89 ? -6.190 13.673 6.118 1.00 88.69 89 LEU A CA 1
ATOM 709 C C . LEU A 1 89 ? -6.494 14.092 4.679 1.00 88.69 89 LEU A C 1
ATOM 711 O O . LEU A 1 89 ? -5.964 13.499 3.746 1.00 88.69 89 LEU A O 1
ATOM 715 N N . SER A 1 90 ? -7.296 15.149 4.509 1.00 91.31 90 SER A N 1
ATOM 716 C CA . SER A 1 90 ? -7.609 15.696 3.186 1.00 91.31 90 SER A CA 1
ATOM 717 C C . SER A 1 90 ? -6.337 16.144 2.456 1.00 91.31 90 SER A C 1
ATOM 719 O O . SER A 1 90 ? -6.150 15.813 1.289 1.00 91.31 90 SER A O 1
ATOM 721 N N . TYR A 1 91 ? -5.428 16.838 3.152 1.00 94.56 91 TYR A N 1
ATOM 722 C CA . TYR A 1 91 ? -4.146 17.247 2.570 1.00 94.56 91 TYR A CA 1
ATOM 723 C C . TYR A 1 91 ? -3.261 16.061 2.198 1.00 94.56 91 TYR A C 1
ATOM 725 O O . TYR A 1 91 ? -2.763 16.017 1.077 1.00 94.56 91 TYR A O 1
ATOM 733 N N . VAL A 1 92 ? -3.086 15.097 3.107 1.00 93.81 92 VAL A N 1
ATOM 734 C CA . VAL A 1 92 ? -2.266 13.903 2.844 1.00 93.81 92 VAL A CA 1
ATOM 735 C C . VAL A 1 92 ? -2.798 13.138 1.633 1.00 93.81 92 VAL A C 1
ATOM 737 O O . VAL A 1 92 ? -2.017 12.739 0.774 1.00 93.81 92 VAL A O 1
ATOM 740 N N . TRP A 1 93 ? -4.120 12.991 1.524 1.00 92.50 93 TRP A N 1
ATOM 741 C CA . TRP A 1 93 ? -4.750 12.277 0.417 1.00 92.50 93 TRP A CA 1
ATOM 742 C C . TRP A 1 93 ? -4.535 12.969 -0.933 1.00 92.50 93 TRP A C 1
ATOM 744 O O . TRP A 1 93 ? -4.139 12.326 -1.906 1.00 92.50 93 TRP A O 1
ATOM 754 N N . VAL A 1 94 ? -4.755 14.286 -0.996 1.00 94.94 94 VAL A N 1
ATOM 755 C CA . VAL A 1 94 ? -4.619 15.061 -2.239 1.00 94.94 94 VAL A CA 1
ATOM 756 C C . VAL A 1 94 ? -3.159 15.158 -2.673 1.00 94.94 94 VAL A C 1
ATOM 758 O O . VAL A 1 94 ? -2.853 14.906 -3.836 1.00 94.94 94 VAL A O 1
ATOM 761 N N . ILE A 1 95 ? -2.252 15.480 -1.748 1.00 95.88 95 ILE A N 1
ATOM 762 C CA . ILE A 1 95 ? -0.819 15.599 -2.048 1.00 95.88 95 ILE A CA 1
ATOM 763 C C . ILE A 1 95 ? -0.256 14.239 -2.461 1.00 95.88 95 ILE A C 1
ATOM 765 O O . ILE A 1 95 ? 0.448 14.156 -3.464 1.00 95.88 95 ILE A O 1
ATOM 769 N N . GLY A 1 96 ? -0.607 13.171 -1.738 1.00 92.44 96 GLY A N 1
ATOM 770 C CA . GLY A 1 96 ? -0.194 11.813 -2.085 1.00 92.44 96 GLY A CA 1
ATOM 771 C C . GLY A 1 96 ? -0.667 11.408 -3.481 1.00 92.44 96 GLY A C 1
ATOM 772 O O . GLY A 1 96 ? 0.135 10.932 -4.276 1.00 92.44 96 GLY A O 1
ATOM 773 N N . SER A 1 97 ? -1.933 11.678 -3.814 1.00 92.62 97 SER A N 1
ATOM 774 C CA . SER A 1 97 ? -2.485 11.387 -5.146 1.00 92.62 97 SER A CA 1
ATOM 775 C C . SER A 1 97 ? -1.789 12.186 -6.249 1.00 92.62 97 SER A C 1
ATOM 777 O O . SER A 1 97 ? -1.513 11.651 -7.317 1.00 92.62 97 SER A O 1
ATOM 779 N N . PHE A 1 98 ? -1.479 13.459 -5.994 1.00 95.44 98 PHE A N 1
ATOM 780 C CA . PHE A 1 98 ? -0.775 14.304 -6.955 1.00 95.44 98 PHE A CA 1
ATOM 781 C C . PHE A 1 98 ? 0.647 13.803 -7.225 1.00 95.44 98 PHE A C 1
ATOM 783 O O . PHE A 1 98 ? 1.039 13.692 -8.382 1.00 95.44 98 PHE A O 1
ATOM 790 N N . ILE A 1 99 ? 1.395 13.455 -6.174 1.00 93.88 99 ILE A N 1
ATOM 791 C CA . ILE A 1 99 ? 2.752 12.901 -6.301 1.00 93.88 99 ILE A CA 1
ATOM 792 C C . ILE A 1 99 ? 2.730 11.608 -7.120 1.00 93.88 99 ILE A C 1
ATOM 794 O O . ILE A 1 99 ? 3.600 11.405 -7.957 1.00 93.88 99 ILE A O 1
ATOM 798 N N . LEU A 1 100 ? 1.717 10.768 -6.905 1.00 91.31 100 LEU A N 1
ATOM 799 C CA . LEU A 1 100 ? 1.576 9.481 -7.578 1.00 91.31 100 LEU A CA 1
ATOM 800 C C . LEU A 1 100 ? 1.337 9.610 -9.082 1.00 91.31 100 LEU A C 1
ATOM 802 O O . LEU A 1 100 ? 1.809 8.778 -9.835 1.00 91.31 100 LEU A O 1
ATOM 806 N N . VAL A 1 101 ? 0.598 10.636 -9.506 1.00 91.25 101 VAL A N 1
ATOM 807 C CA . VAL A 1 101 ? 0.328 10.909 -10.929 1.00 91.25 101 VAL A CA 1
ATOM 808 C C . VAL A 1 101 ? 1.470 11.682 -11.589 1.00 91.25 101 VAL A C 1
ATOM 810 O O . VAL A 1 101 ? 1.650 11.605 -12.800 1.00 91.25 101 VAL A O 1
ATOM 813 N N . ALA A 1 102 ? 2.208 12.477 -10.815 1.00 89.75 102 ALA A N 1
ATOM 814 C CA . ALA A 1 102 ? 3.322 13.266 -11.327 1.00 89.75 102 ALA A CA 1
ATOM 815 C C . ALA A 1 102 ? 4.578 12.427 -11.626 1.00 89.75 102 ALA A C 1
ATOM 817 O O . ALA A 1 102 ? 5.458 12.916 -12.336 1.00 89.75 102 ALA A O 1
ATOM 818 N N . PHE A 1 103 ? 4.667 11.221 -11.061 1.00 76.44 103 PHE A N 1
ATOM 819 C CA . PHE A 1 103 ? 5.737 10.252 -11.283 1.00 76.44 103 PHE A CA 1
ATOM 820 C C . PHE A 1 103 ? 5.283 9.168 -12.264 1.00 76.44 103 PHE A C 1
ATOM 822 O O . PHE A 1 103 ? 6.093 8.820 -13.151 1.00 76.44 103 PHE A O 1
#

Organism: NCBI:txid408172

Foldseek 3Di:
DPPPPVVLVVQLVVQLVVVLVVCVVPLVPDPDDPDPVSVVVSVVVSVVSNLVSSVVSSVVSVVVCCCVVVPDDDDDPDDDDDDDDDPVVVVCVVVVVVVSVVD

Mean predicted aligned error: 6.65 Å

Nearest PDB structures (foldseek):
  6rd4-assembly1_M  TM=3.625E-01  e=8.656E+00  Polytomella sp. Pringsheim 198.80

Solvent-accessible surface area (backbone atoms only — not comparable to full-atom values): 6285 Å² total; per-residue (Å²): 131,88,81,67,64,64,55,47,52,49,51,21,55,53,50,26,54,54,50,50,54,50,44,70,74,57,62,79,73,63,76,80,68,89,46,80,66,43,53,59,51,52,52,52,50,52,53,49,50,65,58,44,45,52,56,52,31,44,55,49,35,50,50,54,46,46,57,68,73,69,54,76,88,73,85,76,94,66,81,78,81,90,79,76,88,58,68,68,59,55,50,54,52,53,53,51,54,50,55,63,72,75,105

Radius of gyration: 19.41 Å; Cα contacts (8 Å, |Δi|>4): 24; chains: 1; bounding box: 44×34×54 Å

Sequence (103 aa):
MKNNWTLPLFGWVLSTVILEILAITNLHTLPSSGSKQAVVIDEAFFLLIYICIPIFTLITVFLIYSVFKFRSKGRPDEDGPHVTNSRNLSYVWVIGSFILVAF

pLDDT: mean 88.05, std 8.44, range [52.06, 97.31]

Secondary structure (DSSP, 8-state):
----THHHHHHHHHHHHHHHHHHHHHGGGSPP-SSHHHHHHHHHHHHHHHHHHHHHHHHHHHHHHHHHHS---S--SSPPP-PPP-HHHHHHHHHHHHHHHH-